Protein AF-A0A7X8ZYY4-F1 (afdb_monomer_lite)

pLDDT: mean 90.73, std 4.79, range [68.81, 96.88]

Radius of gyration: 29.07 Å; chains: 1; bounding box: 59×37×87 Å

Structure (mmCIF, N/CA/C/O backbone):
data_AF-A0A7X8ZYY4-F1
#
_entry.id   AF-A0A7X8ZYY4-F1
#
loop_
_atom_site.group_PDB
_atom_site.id
_atom_site.type_symbol
_atom_site.label_atom_id
_atom_site.label_alt_id
_atom_site.label_comp_id
_atom_site.label_asym_id
_atom_site.label_entity_id
_atom_site.label_seq_id
_atom_site.pdbx_PDB_ins_code
_atom_site.Cartn_x
_atom_site.Cartn_y
_atom_site.Cartn_z
_atom_site.occupancy
_atom_site.B_iso_or_equiv
_atom_site.auth_seq_id
_atom_site.auth_comp_id
_atom_site.auth_asym_id
_atom_site.auth_atom_id
_atom_site.pdbx_PDB_model_num
ATOM 1 N N . MET A 1 1 ? -11.214 17.707 -9.318 1.00 68.81 1 MET A N 1
ATOM 2 C CA . MET A 1 1 ? -10.329 17.157 -8.260 1.00 68.81 1 MET A CA 1
ATOM 3 C C . MET A 1 1 ? -10.932 16.002 -7.454 1.00 68.81 1 MET A C 1
ATOM 5 O O . MET A 1 1 ? -10.323 14.942 -7.424 1.00 68.81 1 MET A O 1
ATOM 9 N N . ARG A 1 2 ? -12.125 16.129 -6.845 1.00 80.75 2 ARG A N 1
ATOM 10 C CA . ARG A 1 2 ? -12.723 15.057 -6.007 1.00 80.75 2 ARG A CA 1
ATOM 11 C C . ARG A 1 2 ? -12.920 13.703 -6.712 1.00 80.75 2 ARG A C 1
ATOM 13 O O . ARG A 1 2 ? -12.660 12.669 -6.109 1.00 80.75 2 ARG A O 1
ATOM 20 N N . PHE A 1 3 ? -13.360 13.709 -7.973 1.00 86.25 3 PHE A N 1
ATOM 21 C CA . PHE A 1 3 ? -13.565 12.485 -8.761 1.00 86.25 3 PHE A CA 1
ATOM 22 C C . PHE A 1 3 ? -12.254 11.724 -9.002 1.00 86.25 3 PHE A C 1
ATOM 24 O O . PHE A 1 3 ? -12.169 10.542 -8.682 1.00 86.25 3 PHE A O 1
ATOM 31 N N . PHE A 1 4 ? -11.223 12.424 -9.487 1.00 84.19 4 PHE A N 1
ATOM 32 C CA . PHE A 1 4 ? -9.911 11.839 -9.768 1.00 84.19 4 PHE A CA 1
ATOM 33 C C . PHE A 1 4 ? -9.278 11.246 -8.506 1.00 84.19 4 PHE A C 1
ATOM 35 O O . PHE A 1 4 ? -8.827 10.109 -8.519 1.00 84.19 4 PHE A O 1
ATOM 42 N N . TRP A 1 5 ? -9.357 11.964 -7.380 1.00 84.75 5 TRP A N 1
ATOM 43 C CA . TRP A 1 5 ? -8.892 11.459 -6.087 1.00 84.75 5 TRP A CA 1
ATOM 44 C C . TRP A 1 5 ? -9.629 10.186 -5.650 1.00 84.75 5 TRP A C 1
ATOM 46 O O . TRP A 1 5 ? -9.008 9.216 -5.220 1.00 84.75 5 TRP A O 1
ATOM 56 N N . ARG A 1 6 ? -10.959 10.145 -5.799 1.00 85.00 6 ARG A N 1
ATOM 57 C CA . ARG A 1 6 ? -11.759 8.958 -5.459 1.00 85.00 6 ARG A CA 1
ATOM 58 C C . ARG A 1 6 ? -11.439 7.763 -6.361 1.00 85.00 6 ARG A C 1
ATOM 60 O O . ARG A 1 6 ? -11.468 6.630 -5.895 1.00 85.00 6 ARG A O 1
ATOM 67 N N . GLN A 1 7 ? -11.122 8.013 -7.630 1.00 84.75 7 GLN A N 1
ATOM 68 C CA . GLN A 1 7 ? -10.685 6.971 -8.551 1.00 84.75 7 GLN A CA 1
ATOM 69 C C . GLN A 1 7 ? -9.302 6.445 -8.165 1.00 84.75 7 GLN A C 1
ATOM 71 O O . GLN A 1 7 ? -9.120 5.233 -8.074 1.00 84.75 7 GLN A O 1
ATOM 76 N N . LEU A 1 8 ? -8.350 7.337 -7.887 1.00 84.00 8 LEU A N 1
ATOM 77 C CA . LEU A 1 8 ? -6.983 6.962 -7.540 1.00 84.00 8 LEU A CA 1
ATOM 78 C C . LEU A 1 8 ? -6.925 6.157 -6.237 1.00 84.00 8 LEU A C 1
ATOM 80 O O . LEU A 1 8 ? -6.184 5.193 -6.136 1.00 84.00 8 LEU A O 1
ATOM 84 N N . THR A 1 9 ? -7.763 6.498 -5.261 1.00 87.44 9 THR A N 1
ATOM 85 C CA . THR A 1 9 ? -7.811 5.831 -3.948 1.00 87.44 9 THR A CA 1
ATOM 86 C C . THR A 1 9 ? -8.641 4.541 -3.918 1.00 87.44 9 THR A C 1
ATOM 88 O O . THR A 1 9 ? -8.807 3.933 -2.859 1.00 87.44 9 THR A O 1
ATOM 91 N N . SER A 1 10 ? -9.173 4.088 -5.060 1.00 89.25 10 SER A N 1
ATOM 92 C CA . SER A 1 10 ? -9.980 2.868 -5.118 1.00 89.25 10 SER A CA 1
ATOM 93 C C . SER A 1 10 ? -9.111 1.608 -5.213 1.00 89.25 10 SER A C 1
ATOM 95 O O . SER A 1 10 ? -8.141 1.557 -5.967 1.00 89.25 10 SER A O 1
ATOM 97 N N . MET A 1 11 ? -9.506 0.543 -4.507 1.00 90.31 11 MET A N 1
ATOM 98 C CA . MET A 1 11 ? -8.813 -0.754 -4.561 1.00 90.31 11 MET A CA 1
ATOM 99 C C . MET A 1 11 ? -8.812 -1.352 -5.976 1.00 90.31 11 MET A C 1
ATOM 101 O O . MET A 1 11 ? -7.837 -1.970 -6.388 1.00 90.31 11 MET A O 1
ATOM 105 N N . ARG A 1 12 ? -9.888 -1.124 -6.742 1.00 92.94 12 ARG A N 1
ATOM 106 C CA . ARG A 1 12 ? -9.993 -1.572 -8.137 1.00 92.94 12 ARG A CA 1
ATOM 107 C C . ARG A 1 12 ? -8.911 -0.932 -9.007 1.00 92.94 12 ARG A C 1
ATOM 109 O O . ARG A 1 12 ? -8.305 -1.623 -9.816 1.00 92.94 12 ARG A O 1
ATOM 116 N N . THR A 1 13 ? -8.668 0.365 -8.831 1.00 92.44 13 THR A N 1
ATOM 117 C CA . THR A 1 13 ? -7.631 1.088 -9.577 1.00 92.44 13 THR A CA 1
ATOM 118 C C . THR A 1 13 ? -6.247 0.553 -9.243 1.00 92.44 13 THR A C 1
ATOM 120 O O . THR A 1 13 ? -5.482 0.298 -10.163 1.00 92.44 13 THR A O 1
ATOM 123 N N . ALA A 1 14 ? -5.951 0.304 -7.964 1.00 90.81 14 ALA A N 1
ATOM 124 C CA . ALA A 1 14 ? -4.674 -0.279 -7.557 1.00 90.81 14 ALA A CA 1
ATOM 125 C C . ALA A 1 14 ? -4.418 -1.641 -8.230 1.00 90.81 14 ALA A C 1
ATOM 127 O O . ALA A 1 14 ? -3.338 -1.865 -8.763 1.00 90.81 14 ALA A O 1
ATOM 128 N N . LEU A 1 15 ? -5.424 -2.525 -8.278 1.00 93.44 15 LEU A N 1
ATOM 129 C CA . LEU A 1 15 ? -5.306 -3.828 -8.950 1.00 93.44 15 LEU A CA 1
ATOM 130 C C . LEU A 1 15 ? -5.081 -3.694 -10.463 1.00 93.44 15 LEU A C 1
ATOM 132 O O . LEU A 1 15 ? -4.265 -4.414 -11.031 1.00 93.44 15 LEU A O 1
ATOM 136 N N . MET A 1 16 ? -5.775 -2.758 -11.114 1.00 95.62 16 MET A N 1
ATOM 137 C CA . MET A 1 16 ? -5.584 -2.490 -12.543 1.00 95.62 16 MET A CA 1
ATOM 138 C C . MET A 1 16 ? -4.203 -1.898 -12.833 1.00 95.62 16 MET A C 1
ATOM 140 O O . MET A 1 16 ? -3.571 -2.285 -13.808 1.00 95.62 16 MET A O 1
ATOM 144 N N . LEU A 1 17 ? -3.712 -0.998 -11.977 1.00 94.25 17 LEU A N 1
ATOM 145 C CA . LEU A 1 17 ? -2.367 -0.432 -12.086 1.00 94.25 17 LEU A CA 1
ATOM 146 C C . LEU A 1 17 ? -1.286 -1.484 -11.834 1.00 94.25 17 LEU A C 1
ATOM 148 O O . LEU A 1 17 ? -0.271 -1.463 -12.514 1.00 94.25 17 LEU A O 1
ATOM 152 N N . LEU A 1 18 ? -1.513 -2.425 -10.915 1.00 94.25 18 LEU A N 1
ATOM 153 C CA . LEU A 1 18 ? -0.618 -3.560 -10.694 1.00 94.25 18 LEU A CA 1
ATOM 154 C C . LEU A 1 18 ? -0.525 -4.443 -11.947 1.00 94.25 18 LEU A C 1
ATOM 156 O O . LEU A 1 18 ? 0.573 -4.784 -12.377 1.00 94.25 18 LEU A O 1
ATOM 160 N N . LEU A 1 19 ? -1.668 -4.772 -12.561 1.00 96.62 19 LEU A N 1
ATOM 161 C CA . LEU A 1 19 ? -1.705 -5.519 -13.821 1.00 96.62 19 LEU A CA 1
ATOM 162 C C . LEU A 1 19 ? -1.006 -4.749 -14.948 1.00 96.62 19 LEU A C 1
ATOM 164 O O . LEU A 1 19 ? -0.214 -5.321 -15.691 1.00 96.62 19 LEU A O 1
ATOM 168 N N . LEU A 1 20 ? -1.276 -3.448 -15.055 1.00 96.50 20 LEU A N 1
ATOM 169 C CA . LEU A 1 20 ? -0.652 -2.588 -16.053 1.00 96.50 20 LEU A CA 1
ATOM 170 C C . LEU A 1 20 ? 0.865 -2.516 -15.861 1.00 96.50 20 LEU A C 1
ATOM 172 O O . LEU A 1 20 ? 1.589 -2.607 -16.843 1.00 96.50 20 LEU A O 1
ATOM 176 N N . LEU A 1 21 ? 1.343 -2.408 -14.618 1.00 95.25 21 LEU A N 1
ATOM 177 C CA . LEU A 1 21 ? 2.768 -2.429 -14.290 1.00 95.25 21 LEU A CA 1
ATOM 178 C C . LEU A 1 21 ? 3.412 -3.766 -14.687 1.00 95.25 21 LEU A C 1
ATOM 180 O O . LEU A 1 21 ? 4.507 -3.774 -15.241 1.00 95.25 21 LEU A O 1
ATOM 184 N N . ALA A 1 22 ? 2.726 -4.890 -14.454 1.00 95.62 22 ALA A N 1
ATOM 185 C CA . ALA A 1 22 ? 3.213 -6.208 -14.855 1.00 95.62 22 ALA A CA 1
ATOM 186 C C . ALA A 1 22 ? 3.366 -6.323 -16.381 1.00 95.62 22 ALA A C 1
ATOM 188 O O . ALA A 1 22 ? 4.403 -6.776 -16.857 1.00 95.62 22 ALA A O 1
ATOM 189 N N . VAL A 1 23 ? 2.376 -5.860 -17.152 1.00 96.69 23 VAL A N 1
ATOM 190 C CA . VAL A 1 23 ? 2.457 -5.817 -18.625 1.00 96.69 23 VAL A CA 1
ATOM 191 C C . VAL A 1 23 ? 3.555 -4.856 -19.088 1.00 96.69 23 VAL A C 1
ATOM 193 O O . VAL A 1 23 ? 4.340 -5.189 -19.970 1.00 96.69 23 VAL A O 1
ATOM 196 N N . ALA A 1 24 ? 3.649 -3.687 -18.456 1.00 95.38 24 ALA A N 1
ATOM 197 C CA . ALA A 1 24 ? 4.671 -2.676 -18.711 1.00 95.38 24 ALA A CA 1
ATOM 198 C C . ALA A 1 24 ? 6.104 -3.175 -18.462 1.00 95.38 24 ALA A C 1
ATOM 200 O O . ALA A 1 24 ? 7.031 -2.662 -19.078 1.00 95.38 24 ALA A O 1
ATOM 201 N N . ALA A 1 25 ? 6.297 -4.164 -17.587 1.00 95.56 25 ALA A N 1
ATOM 202 C CA . ALA A 1 25 ? 7.604 -4.755 -17.318 1.00 95.56 25 ALA A CA 1
ATOM 203 C C . ALA A 1 25 ? 8.040 -5.790 -18.374 1.00 95.56 25 ALA A C 1
ATOM 205 O O . ALA A 1 25 ? 9.231 -6.074 -18.475 1.00 95.56 25 ALA A O 1
ATOM 206 N N . VAL A 1 26 ? 7.113 -6.333 -19.180 1.00 96.00 26 VAL A N 1
ATOM 207 C CA . VAL A 1 26 ? 7.408 -7.379 -20.182 1.00 96.00 26 VAL A CA 1
ATOM 208 C C . VAL A 1 26 ? 8.462 -6.944 -21.208 1.00 96.00 26 VAL A C 1
ATOM 210 O O . VAL A 1 26 ? 9.392 -7.711 -21.442 1.00 96.00 26 VAL A O 1
ATOM 213 N N . PRO A 1 27 ? 8.416 -5.735 -21.802 1.00 93.56 27 PRO A N 1
ATOM 214 C CA . PRO A 1 27 ? 9.467 -5.308 -22.725 1.00 93.56 27 PRO A CA 1
ATOM 215 C C . PRO A 1 27 ? 10.862 -5.309 -22.086 1.00 93.56 27 PRO A C 1
ATOM 217 O O . PRO A 1 27 ? 11.839 -5.631 -22.756 1.00 93.56 27 PRO A O 1
ATOM 220 N N . GLY A 1 28 ? 10.944 -5.037 -20.778 1.00 92.81 28 GLY A N 1
ATOM 221 C CA . GLY A 1 28 ? 12.198 -5.011 -20.028 1.00 92.81 28 GLY A CA 1
ATOM 222 C C . GLY A 1 28 ? 12.901 -6.367 -19.926 1.00 92.81 28 GLY A C 1
ATOM 223 O O . GLY A 1 28 ? 14.089 -6.402 -19.619 1.00 92.81 28 GLY A O 1
ATOM 224 N N . SER A 1 29 ? 12.191 -7.475 -20.169 1.00 92.00 29 SER A N 1
ATOM 225 C CA . SER A 1 29 ? 12.767 -8.824 -20.239 1.00 92.00 29 SER A CA 1
ATOM 226 C C . SER A 1 29 ? 12.929 -9.353 -21.666 1.00 92.00 29 SER A C 1
ATOM 228 O O . SER A 1 29 ? 13.656 -10.324 -21.861 1.00 92.00 29 SER A O 1
ATOM 230 N N . LEU A 1 30 ? 12.268 -8.739 -22.653 1.00 94.06 30 LEU A N 1
ATOM 231 C CA . LEU A 1 30 ? 12.351 -9.136 -24.062 1.00 94.06 30 LEU A CA 1
ATOM 232 C C . LEU A 1 30 ? 13.495 -8.444 -24.809 1.00 94.06 30 LEU A C 1
ATOM 234 O O . LEU A 1 30 ? 14.104 -9.056 -25.683 1.00 94.06 30 LEU A O 1
ATOM 238 N N . PHE A 1 31 ? 13.772 -7.180 -24.484 1.00 94.06 31 PHE A N 1
ATOM 239 C CA . PHE A 1 31 ? 14.786 -6.369 -25.158 1.00 94.06 31 PHE A CA 1
ATOM 240 C C . PHE A 1 31 ? 16.020 -6.161 -24.271 1.00 94.06 31 PHE A C 1
ATOM 242 O O . PHE A 1 31 ? 15.875 -6.064 -23.045 1.00 94.06 31 PHE A O 1
ATOM 249 N N . PRO A 1 32 ? 17.231 -6.047 -24.858 1.00 95.38 32 PRO A N 1
ATOM 250 C CA . PRO A 1 32 ? 18.431 -5.715 -24.094 1.00 95.38 32 PRO A CA 1
ATOM 251 C C . PRO A 1 32 ? 18.227 -4.393 -23.343 1.00 95.38 32 PRO A C 1
ATOM 253 O O . PRO A 1 32 ? 17.626 -3.463 -23.862 1.00 95.38 32 PRO A O 1
ATOM 256 N N . GLN A 1 33 ? 18.684 -4.300 -22.097 1.00 96.50 33 GLN A N 1
ATOM 257 C CA . GLN A 1 33 ? 18.520 -3.083 -21.296 1.00 96.50 33 GLN A CA 1
ATOM 258 C C . GLN A 1 33 ? 19.861 -2.362 -21.179 1.00 96.50 33 GLN A C 1
ATOM 260 O O . GLN A 1 33 ? 20.854 -2.992 -20.810 1.00 96.50 33 GLN A O 1
ATOM 265 N N . ARG A 1 34 ? 19.901 -1.039 -21.393 1.00 94.50 34 ARG A N 1
ATOM 266 C CA . ARG A 1 34 ? 21.157 -0.261 -21.344 1.00 94.50 34 ARG A CA 1
ATOM 267 C C . ARG A 1 34 ? 21.873 -0.363 -20.001 1.00 94.50 34 ARG A C 1
ATOM 269 O O . ARG A 1 34 ? 23.098 -0.358 -19.955 1.00 94.50 34 ARG A O 1
ATOM 276 N N . ARG A 1 35 ? 21.123 -0.530 -18.904 1.00 91.44 35 ARG A N 1
ATOM 277 C CA . ARG A 1 35 ? 21.689 -0.790 -17.566 1.00 91.44 35 ARG A CA 1
ATOM 278 C C . ARG A 1 35 ? 22.496 -2.089 -17.475 1.00 91.44 35 ARG A C 1
ATOM 280 O O . ARG A 1 35 ? 23.375 -2.168 -16.626 1.00 91.44 35 ARG A O 1
ATOM 287 N N . ALA A 1 36 ? 22.169 -3.100 -18.280 1.00 90.75 36 ALA A N 1
ATOM 288 C CA . ALA A 1 36 ? 22.868 -4.384 -18.298 1.00 90.75 36 ALA A CA 1
ATOM 289 C C . ALA A 1 36 ? 24.061 -4.389 -19.272 1.00 90.75 36 ALA A C 1
ATOM 291 O O . ALA A 1 36 ? 25.019 -5.120 -19.043 1.00 90.75 36 ALA A O 1
ATOM 292 N N . GLY A 1 37 ? 24.015 -3.559 -20.318 1.00 93.81 37 GLY A N 1
ATOM 293 C CA . GLY A 1 37 ? 25.099 -3.360 -21.281 1.00 93.81 37 GLY A CA 1
ATOM 294 C C . GLY A 1 37 ? 24.665 -2.394 -22.382 1.00 93.81 37 GLY A C 1
ATOM 295 O O . GLY A 1 37 ? 23.770 -2.709 -23.164 1.00 93.81 37 GLY A O 1
ATOM 296 N N . ALA A 1 38 ? 25.255 -1.199 -22.419 1.00 93.94 38 ALA A N 1
ATOM 297 C CA . ALA A 1 38 ? 24.892 -0.170 -23.395 1.00 93.94 38 ALA A CA 1
ATOM 298 C C . ALA A 1 38 ? 25.374 -0.522 -24.812 1.00 93.94 38 ALA A C 1
ATOM 300 O O . ALA A 1 38 ? 24.650 -0.314 -25.776 1.00 93.94 38 ALA A O 1
ATOM 301 N N . ASP A 1 39 ? 26.552 -1.130 -24.926 1.00 96.06 39 ASP A N 1
ATOM 302 C CA . ASP A 1 39 ? 27.156 -1.608 -26.173 1.00 96.06 39 ASP A CA 1
ATOM 303 C C . ASP A 1 39 ? 26.288 -2.649 -26.897 1.00 96.06 39 ASP A C 1
ATOM 305 O O . ASP A 1 39 ? 26.143 -2.603 -28.119 1.00 96.06 39 ASP A O 1
ATOM 309 N N . VAL A 1 40 ? 25.649 -3.544 -26.139 1.00 94.31 40 VAL A N 1
ATOM 310 C CA . VAL A 1 40 ? 24.716 -4.547 -26.676 1.00 94.31 40 VAL A CA 1
ATOM 311 C C . VAL A 1 40 ? 23.480 -3.883 -27.282 1.00 94.31 40 VAL A C 1
ATOM 313 O O . VAL A 1 40 ? 22.987 -4.331 -28.314 1.00 94.31 40 VAL A O 1
ATOM 316 N N . VAL A 1 41 ? 22.978 -2.815 -26.655 1.00 95.62 41 VAL A N 1
ATOM 317 C CA . VAL A 1 41 ? 21.821 -2.062 -27.161 1.00 95.62 41 VAL A CA 1
ATOM 318 C C . VAL A 1 41 ? 22.181 -1.301 -28.432 1.00 95.62 41 VAL A C 1
ATOM 320 O O . VAL A 1 41 ? 21.439 -1.402 -29.403 1.00 95.62 41 VAL A O 1
ATOM 323 N N . GLU A 1 42 ? 23.314 -0.593 -28.455 1.00 95.31 42 GLU A N 1
ATOM 324 C CA . GLU A 1 42 ? 23.756 0.139 -29.652 1.00 95.31 42 GLU A CA 1
ATOM 325 C C . GLU A 1 42 ? 23.971 -0.816 -30.834 1.00 95.31 42 GLU A C 1
ATOM 327 O O . GLU A 1 42 ? 23.427 -0.588 -31.910 1.00 95.31 42 GLU A O 1
ATOM 332 N N . THR A 1 43 ? 24.629 -1.961 -30.604 1.00 96.19 43 THR A N 1
ATOM 333 C CA . THR A 1 43 ? 24.796 -3.005 -31.634 1.00 96.19 43 THR A CA 1
ATOM 334 C C . THR A 1 43 ? 23.442 -3.513 -32.136 1.00 96.19 43 THR A C 1
ATOM 336 O O . THR A 1 43 ? 23.227 -3.657 -33.334 1.00 96.19 43 THR A O 1
ATOM 339 N N . TRP A 1 44 ? 22.487 -3.746 -31.230 1.00 95.62 44 TRP A N 1
ATOM 340 C CA . TRP A 1 44 ? 21.149 -4.200 -31.607 1.00 95.62 44 TRP A CA 1
ATOM 341 C C . TRP A 1 44 ? 20.401 -3.164 -32.456 1.00 95.62 44 TRP A C 1
ATOM 343 O O . TRP A 1 44 ? 19.688 -3.537 -33.388 1.00 95.62 44 TRP A O 1
ATOM 353 N N . ILE A 1 45 ? 20.539 -1.875 -32.135 1.00 96.31 45 ILE A N 1
ATOM 354 C CA . ILE A 1 45 ? 19.936 -0.773 -32.895 1.00 96.31 45 ILE A CA 1
ATOM 355 C C . ILE A 1 45 ? 20.574 -0.672 -34.284 1.00 96.31 45 ILE A C 1
ATOM 357 O O . ILE A 1 45 ? 19.835 -0.561 -35.265 1.00 96.31 45 ILE A O 1
ATOM 361 N N . ASP A 1 46 ? 21.901 -0.777 -34.374 1.00 96.44 46 ASP A N 1
ATOM 362 C CA . ASP A 1 46 ? 22.643 -0.786 -35.639 1.00 96.44 46 ASP A CA 1
ATOM 363 C C . ASP A 1 46 ? 22.227 -1.969 -36.531 1.00 96.44 46 ASP A C 1
ATOM 365 O O . ASP A 1 46 ? 22.004 -1.798 -37.733 1.00 96.44 46 ASP A O 1
ATOM 369 N N . ASP A 1 47 ? 22.024 -3.150 -35.936 1.00 96.88 47 ASP A N 1
ATOM 370 C CA . ASP A 1 47 ? 21.546 -4.357 -36.622 1.00 96.88 47 ASP A CA 1
ATOM 371 C C . ASP A 1 47 ? 20.062 -4.269 -37.039 1.00 96.88 47 ASP A C 1
ATOM 373 O O . ASP A 1 47 ? 19.609 -4.999 -37.926 1.00 96.88 47 ASP A O 1
ATOM 377 N N . ASN A 1 48 ? 19.280 -3.373 -36.423 1.00 96.50 48 ASN A N 1
ATOM 378 C CA . ASN A 1 48 ? 17.840 -3.207 -36.653 1.00 96.50 48 ASN A CA 1
ATOM 379 C C . ASN A 1 48 ? 17.474 -1.738 -36.954 1.00 96.50 48 ASN A C 1
ATOM 381 O O . ASN A 1 48 ? 16.664 -1.143 -36.234 1.00 96.50 48 ASN A O 1
ATOM 385 N N . PRO A 1 49 ? 17.976 -1.140 -38.050 1.00 94.81 49 PRO A N 1
ATOM 386 C CA . PRO A 1 49 ? 17.941 0.311 -38.267 1.00 94.81 49 PRO A CA 1
ATOM 387 C C . PRO A 1 49 ? 16.532 0.900 -38.446 1.00 94.81 49 PRO A C 1
ATOM 389 O O . PRO A 1 49 ? 16.336 2.104 -38.299 1.00 94.81 49 PRO A O 1
ATOM 392 N N . THR A 1 50 ? 15.528 0.079 -38.769 1.00 95.12 50 THR A N 1
ATOM 393 C CA . THR A 1 50 ? 14.134 0.526 -38.925 1.00 95.12 50 THR A CA 1
ATOM 394 C C . THR A 1 50 ? 13.358 0.525 -37.609 1.00 95.12 50 THR A C 1
ATOM 396 O O . THR A 1 50 ? 12.605 1.459 -37.343 1.00 95.12 50 THR A O 1
ATOM 399 N N . ILE A 1 51 ? 13.520 -0.514 -36.784 1.00 95.69 51 ILE A N 1
ATOM 400 C CA . ILE A 1 51 ? 12.738 -0.722 -35.553 1.00 95.69 51 ILE A CA 1
ATOM 401 C C . ILE A 1 51 ? 13.486 -0.205 -34.318 1.00 95.69 51 ILE A C 1
ATOM 403 O O . ILE A 1 51 ? 12.845 0.285 -33.390 1.00 95.69 51 ILE A O 1
ATOM 407 N N . GLY A 1 52 ? 14.820 -0.263 -34.321 1.00 95.38 52 GLY A N 1
ATOM 408 C CA . GLY A 1 52 ? 15.697 0.190 -33.240 1.00 95.38 52 GLY A CA 1
ATOM 409 C C . GLY A 1 52 ? 15.401 1.613 -32.782 1.00 95.38 52 GLY A C 1
ATOM 410 O O . GLY A 1 52 ? 15.009 1.780 -31.628 1.00 95.38 52 GLY A O 1
ATOM 411 N N . PRO A 1 53 ? 15.454 2.625 -33.668 1.00 95.31 53 PRO A N 1
ATOM 412 C CA . PRO A 1 53 ? 15.164 4.008 -33.286 1.00 95.31 53 PRO A CA 1
ATOM 413 C C . PRO A 1 53 ? 13.741 4.215 -32.742 1.00 95.31 53 PRO A C 1
ATOM 415 O O . PRO A 1 53 ? 13.520 5.058 -31.876 1.00 95.31 53 PRO A O 1
ATOM 418 N N . ILE A 1 54 ? 12.762 3.436 -33.221 1.00 96.44 54 ILE A N 1
ATOM 419 C CA . ILE A 1 54 ? 11.370 3.513 -32.750 1.00 96.44 54 ILE A CA 1
ATOM 420 C C . ILE A 1 54 ? 11.262 2.959 -31.328 1.00 96.44 54 ILE A C 1
ATOM 422 O O . ILE A 1 54 ? 10.681 3.601 -30.454 1.00 96.44 54 ILE A O 1
ATOM 426 N N . LEU A 1 55 ? 11.815 1.769 -31.086 1.00 95.38 55 LEU A N 1
ATOM 427 C CA . LEU A 1 55 ? 11.828 1.153 -29.760 1.00 95.38 55 LEU A CA 1
ATOM 428 C C . LEU A 1 55 ? 12.623 1.990 -28.758 1.00 95.38 55 LEU A C 1
ATOM 430 O O . LEU A 1 55 ? 12.218 2.098 -27.600 1.00 95.38 55 LEU A O 1
ATOM 434 N N . ASP A 1 56 ? 13.704 2.616 -29.216 1.00 94.94 56 ASP A N 1
ATOM 435 C CA . ASP A 1 56 ? 14.516 3.509 -28.407 1.00 94.94 56 ASP A CA 1
ATOM 436 C C . ASP A 1 56 ? 13.753 4.771 -27.997 1.00 94.94 56 ASP A C 1
ATOM 438 O O . ASP A 1 56 ? 13.666 5.099 -26.815 1.00 94.94 56 ASP A O 1
ATOM 442 N N . PHE A 1 57 ? 13.077 5.414 -28.953 1.00 94.06 57 PHE A N 1
ATOM 443 C CA . PHE A 1 57 ? 12.203 6.552 -28.675 1.00 94.06 57 PHE A CA 1
ATOM 444 C C . PHE A 1 57 ? 11.069 6.199 -27.699 1.00 94.06 57 PHE A C 1
ATOM 446 O O . PHE A 1 57 ? 10.710 6.998 -26.832 1.00 94.06 57 PHE A O 1
ATOM 453 N N . LEU A 1 58 ? 10.513 4.989 -27.806 1.00 94.88 58 LEU A N 1
ATOM 454 C CA . LEU A 1 58 ? 9.515 4.477 -26.865 1.00 94.88 58 LEU A CA 1
ATOM 455 C C . LEU A 1 58 ? 10.113 4.089 -25.497 1.00 94.88 58 LEU A C 1
ATOM 457 O O . LEU A 1 58 ? 9.357 3.797 -24.570 1.00 94.88 58 LEU A O 1
ATOM 461 N N . GLY A 1 59 ? 11.438 4.095 -25.337 1.00 94.69 59 GLY A N 1
ATOM 462 C CA . GLY A 1 59 ? 12.133 3.766 -24.092 1.00 94.69 59 GLY A CA 1
ATOM 463 C C . GLY A 1 59 ? 12.175 2.269 -23.774 1.00 94.69 59 GLY A C 1
ATOM 464 O O . GLY A 1 59 ? 12.231 1.901 -22.603 1.00 94.69 59 GLY A O 1
ATOM 465 N N . MET A 1 60 ? 12.125 1.395 -24.783 1.00 95.75 60 MET A N 1
ATOM 466 C CA . MET A 1 60 ? 12.080 -0.068 -24.601 1.00 95.75 60 MET A CA 1
ATOM 467 C C . MET A 1 60 ? 13.425 -0.680 -24.169 1.00 95.75 60 MET A C 1
ATOM 469 O O . MET A 1 60 ? 13.444 -1.785 -23.629 1.00 95.75 60 MET A O 1
ATOM 473 N N . PHE A 1 61 ? 14.535 0.044 -24.337 1.00 96.00 61 PHE A N 1
ATOM 474 C CA . PHE A 1 61 ? 15.862 -0.342 -23.828 1.00 96.00 61 PHE A CA 1
ATOM 475 C C . PHE A 1 61 ? 16.188 0.272 -22.450 1.00 96.00 61 PHE A C 1
ATOM 477 O O . PHE A 1 61 ? 17.211 -0.050 -21.846 1.00 96.00 61 PHE A O 1
ATOM 484 N N . ASP A 1 62 ? 15.299 1.132 -21.937 1.00 95.19 62 ASP A N 1
ATOM 485 C CA . ASP A 1 62 ? 15.401 1.819 -20.642 1.00 95.19 62 ASP A CA 1
ATOM 486 C C . ASP A 1 62 ? 14.068 1.763 -19.884 1.00 95.19 62 ASP A C 1
ATOM 488 O O . ASP A 1 62 ? 13.653 2.734 -19.244 1.00 95.19 62 ASP A O 1
ATOM 492 N N . VAL A 1 63 ? 13.374 0.621 -19.951 1.00 96.19 63 VAL A N 1
ATOM 493 C CA . VAL A 1 63 ? 11.979 0.484 -19.493 1.00 96.19 63 VAL A CA 1
ATOM 494 C C . VAL A 1 63 ? 11.813 0.984 -18.062 1.00 96.19 63 VAL A C 1
ATOM 496 O O . VAL A 1 63 ? 10.950 1.817 -17.799 1.00 96.19 63 VAL A O 1
ATOM 499 N N . TYR A 1 64 ? 12.692 0.558 -17.154 1.00 93.50 64 TYR A N 1
ATOM 500 C CA . TYR A 1 64 ? 12.616 0.882 -15.726 1.00 93.50 64 TYR A CA 1
ATOM 501 C C . TYR A 1 64 ? 12.926 2.348 -15.382 1.00 93.50 64 TYR A C 1
ATOM 503 O O . TYR A 1 64 ? 12.582 2.798 -14.292 1.00 93.50 64 TYR A O 1
ATOM 511 N N . SER A 1 65 ? 13.576 3.092 -16.281 1.00 93.06 65 SER A N 1
ATOM 512 C CA . SER A 1 65 ? 13.842 4.535 -16.143 1.00 93.06 65 SER A CA 1
ATOM 513 C C . SER A 1 65 ? 12.985 5.397 -17.070 1.00 93.06 65 SER A C 1
ATOM 515 O O . SER A 1 65 ? 13.063 6.624 -17.014 1.00 93.06 65 SER A O 1
ATOM 517 N N . SER A 1 66 ? 12.148 4.782 -17.905 1.00 95.69 66 SER A N 1
ATOM 518 C CA . SER A 1 66 ? 11.285 5.492 -18.838 1.00 95.69 66 SER A CA 1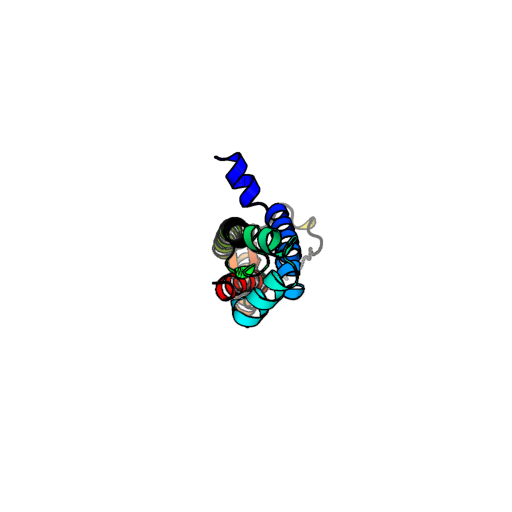
ATOM 519 C C . SER A 1 66 ? 10.225 6.330 -18.112 1.00 95.69 66 SER A C 1
ATOM 521 O O . SER A 1 66 ? 9.748 5.996 -17.017 1.00 95.69 66 SER A O 1
ATOM 523 N N . VAL A 1 67 ? 9.816 7.432 -18.747 1.00 95.31 67 VAL A N 1
ATOM 524 C CA . VAL A 1 67 ? 8.803 8.349 -18.200 1.00 95.31 67 VAL A CA 1
ATOM 525 C C . VAL A 1 67 ? 7.459 7.639 -18.021 1.00 95.31 67 VAL A C 1
ATOM 527 O O . VAL A 1 67 ? 6.786 7.831 -17.009 1.00 95.31 67 VAL A O 1
ATOM 530 N N . TRP A 1 68 ? 7.068 6.795 -18.978 1.00 95.94 68 TRP A N 1
ATOM 531 C CA . TRP A 1 68 ? 5.781 6.100 -18.949 1.00 95.94 68 TRP A CA 1
ATOM 532 C C . TRP A 1 68 ? 5.736 5.008 -17.872 1.00 95.94 68 TRP A C 1
ATOM 534 O O . TRP A 1 68 ? 4.742 4.919 -17.149 1.00 95.94 68 TRP A O 1
ATOM 544 N N . PHE A 1 69 ? 6.810 4.232 -17.690 1.00 95.94 69 PHE A N 1
ATOM 545 C CA . PHE A 1 69 ? 6.886 3.229 -16.624 1.00 95.94 69 PHE A CA 1
ATOM 546 C C . PHE A 1 69 ? 6.869 3.900 -15.249 1.00 95.94 69 PHE A C 1
ATOM 548 O O . PHE A 1 69 ? 6.090 3.521 -14.371 1.00 95.94 69 PHE A O 1
ATOM 555 N N . SER A 1 70 ? 7.655 4.970 -15.093 1.00 95.06 70 SER A N 1
ATOM 556 C CA . SER A 1 70 ? 7.694 5.771 -13.866 1.00 95.06 70 SER A CA 1
ATOM 557 C C . SER A 1 70 ? 6.329 6.384 -13.543 1.00 95.06 70 SER A C 1
ATOM 559 O O . SER A 1 70 ? 5.919 6.399 -12.384 1.00 95.06 70 SER A O 1
ATOM 561 N N . ALA A 1 71 ? 5.575 6.837 -14.549 1.00 95.94 71 ALA A N 1
ATOM 562 C CA . ALA A 1 71 ? 4.221 7.346 -14.351 1.00 95.94 71 ALA A CA 1
ATOM 563 C C . ALA A 1 71 ? 3.268 6.264 -13.813 1.00 95.94 71 ALA A C 1
ATOM 565 O O . ALA A 1 71 ? 2.534 6.523 -12.859 1.00 95.94 71 ALA A O 1
ATOM 566 N N . ILE A 1 72 ? 3.299 5.046 -14.372 1.00 94.81 72 ILE A N 1
ATOM 567 C CA . ILE A 1 72 ? 2.485 3.916 -13.886 1.00 94.81 72 ILE A CA 1
ATOM 568 C C . ILE A 1 72 ? 2.867 3.572 -12.443 1.00 94.81 72 ILE A C 1
ATOM 570 O O . ILE A 1 72 ? 1.989 3.438 -11.588 1.00 94.81 72 ILE A O 1
ATOM 574 N N . TYR A 1 73 ? 4.167 3.482 -12.163 1.00 93.56 73 TYR A N 1
ATOM 575 C CA . TYR A 1 73 ? 4.700 3.204 -10.833 1.00 93.56 73 TYR A CA 1
ATOM 576 C C . TYR A 1 73 ? 4.256 4.249 -9.796 1.00 93.56 73 TYR A C 1
ATOM 578 O O . TYR A 1 73 ? 3.721 3.896 -8.745 1.00 93.56 73 TYR A O 1
ATOM 586 N N . LEU A 1 74 ? 4.394 5.540 -10.108 1.00 93.69 74 LEU A N 1
ATOM 587 C CA . LEU A 1 74 ? 3.974 6.626 -9.220 1.00 93.69 74 LEU A CA 1
ATOM 588 C C . LEU A 1 74 ? 2.458 6.626 -8.999 1.00 93.69 74 LEU A C 1
ATOM 590 O O . LEU A 1 74 ? 2.000 6.802 -7.870 1.00 93.69 74 LEU A O 1
ATOM 594 N N . LEU A 1 75 ? 1.661 6.384 -10.044 1.00 93.81 75 LEU A N 1
ATOM 595 C CA . LEU A 1 75 ? 0.208 6.255 -9.910 1.00 93.81 75 LEU A CA 1
ATOM 596 C C . LEU A 1 75 ? -0.170 5.081 -9.002 1.00 93.81 75 LEU A C 1
ATOM 598 O O . LEU A 1 75 ? -1.047 5.235 -8.149 1.00 93.81 75 LEU A O 1
ATOM 602 N N . LEU A 1 76 ? 0.494 3.930 -9.156 1.00 92.62 76 LEU A N 1
ATOM 603 C CA . LEU A 1 76 ? 0.291 2.763 -8.299 1.00 92.62 76 LEU A CA 1
ATOM 604 C C . LEU A 1 76 ? 0.642 3.092 -6.847 1.00 92.62 76 LEU A C 1
ATOM 606 O O . LEU A 1 76 ? -0.153 2.808 -5.954 1.00 92.62 76 LEU A O 1
ATOM 610 N N . PHE A 1 77 ? 1.784 3.737 -6.613 1.00 91.25 77 PHE A N 1
ATOM 611 C CA . PHE A 1 77 ? 2.233 4.129 -5.281 1.00 91.25 77 PHE A CA 1
ATOM 612 C C . PHE A 1 77 ? 1.235 5.069 -4.595 1.00 91.25 77 PHE A C 1
ATOM 614 O O . PHE A 1 77 ? 0.768 4.792 -3.488 1.00 91.25 77 PHE A O 1
ATOM 621 N N . VAL A 1 78 ? 0.829 6.151 -5.268 1.00 92.25 78 VAL A N 1
ATOM 622 C CA . VAL A 1 78 ? -0.148 7.100 -4.712 1.00 92.25 78 VAL A CA 1
ATOM 623 C C . VAL A 1 78 ? -1.507 6.422 -4.501 1.00 92.25 78 VAL A C 1
ATOM 625 O O . VAL A 1 78 ? -2.171 6.681 -3.497 1.00 92.25 78 VAL A O 1
ATOM 628 N N . SER A 1 79 ? -1.917 5.515 -5.395 1.00 91.94 79 SER A N 1
ATOM 629 C CA . SER A 1 79 ? -3.134 4.711 -5.230 1.00 91.94 79 SER A CA 1
ATOM 630 C C . SER A 1 79 ? -3.070 3.818 -3.988 1.00 91.94 79 SER A C 1
ATOM 632 O O . SER A 1 79 ? -4.009 3.795 -3.185 1.00 91.94 79 SER A O 1
ATOM 634 N N . LEU A 1 80 ? -1.938 3.140 -3.786 1.00 89.38 80 LEU A N 1
ATOM 635 C CA . LEU A 1 80 ? -1.700 2.249 -2.658 1.00 89.38 80 LEU A CA 1
ATOM 636 C C . LEU A 1 80 ? -1.728 3.026 -1.337 1.00 89.38 80 LEU A C 1
ATOM 638 O O . LEU A 1 80 ? -2.511 2.687 -0.450 1.00 89.38 80 LEU A O 1
ATOM 642 N N . VAL A 1 81 ? -0.981 4.130 -1.237 1.00 90.19 81 VAL A N 1
ATOM 643 C CA . VAL A 1 81 ? -1.009 5.033 -0.070 1.00 90.19 81 VAL A CA 1
ATOM 644 C C . VAL A 1 81 ? -2.422 5.562 0.175 1.00 90.19 81 VAL A C 1
ATOM 646 O O . VAL A 1 81 ? -2.930 5.520 1.299 1.00 90.19 81 VAL A O 1
ATOM 649 N N . GLY A 1 82 ? -3.088 6.018 -0.886 1.00 89.69 82 GLY A N 1
ATOM 650 C CA . GLY A 1 82 ? -4.427 6.585 -0.830 1.00 89.69 82 GLY A CA 1
ATOM 651 C C . GLY A 1 82 ? -5.496 5.596 -0.362 1.00 89.69 82 GLY A C 1
ATOM 652 O O . GLY A 1 82 ? -6.453 6.005 0.296 1.00 89.69 82 GLY A O 1
ATOM 653 N N . CYS A 1 83 ? -5.335 4.302 -0.650 1.00 89.12 83 CYS A N 1
ATOM 654 C CA . CYS A 1 83 ? -6.252 3.263 -0.185 1.00 89.12 83 CYS A CA 1
ATOM 655 C C . CYS A 1 83 ? -5.906 2.744 1.223 1.00 89.12 83 CYS A C 1
ATOM 657 O O . CYS A 1 83 ? -6.805 2.357 1.978 1.00 89.12 83 CYS A O 1
ATOM 659 N N . LEU A 1 84 ? -4.624 2.757 1.602 1.00 88.12 84 LEU A N 1
ATOM 660 C CA . LEU A 1 84 ? -4.145 2.195 2.862 1.00 88.12 84 LEU A CA 1
ATOM 661 C C . LEU A 1 84 ? -4.273 3.172 4.035 1.00 88.12 84 LEU A C 1
ATOM 663 O O . LEU A 1 84 ? -4.640 2.766 5.138 1.00 88.12 84 LEU A O 1
ATOM 667 N N . TRP A 1 85 ? -4.065 4.469 3.796 1.00 89.38 85 TRP A N 1
ATOM 668 C CA . TRP A 1 85 ? -4.146 5.500 4.832 1.00 89.38 85 TRP A CA 1
ATOM 669 C C . TRP A 1 85 ? -5.523 5.592 5.522 1.00 89.38 85 TRP A C 1
ATOM 671 O O . TRP A 1 85 ? -5.578 5.536 6.756 1.00 89.38 85 TRP A O 1
ATOM 681 N N . PRO A 1 86 ? -6.663 5.673 4.799 1.00 87.25 86 PRO A N 1
ATOM 682 C CA . PRO A 1 86 ? -7.979 5.751 5.433 1.00 87.25 86 PRO A CA 1
ATOM 683 C C . PRO A 1 86 ? -8.323 4.476 6.204 1.00 87.25 86 PRO A C 1
ATOM 685 O O . PRO A 1 86 ? -8.915 4.552 7.281 1.00 87.25 86 PRO A O 1
ATOM 688 N N . ARG A 1 87 ? -7.916 3.313 5.675 1.00 86.44 87 ARG A N 1
ATOM 689 C CA . ARG A 1 87 ? -8.078 2.019 6.345 1.00 86.44 87 ARG A CA 1
ATOM 690 C C . ARG A 1 87 ? -7.298 1.993 7.652 1.00 86.44 87 ARG A C 1
ATOM 692 O O . ARG A 1 87 ? -7.899 1.765 8.697 1.00 86.44 87 ARG A O 1
ATOM 699 N N . GLY A 1 88 ? -6.007 2.323 7.622 1.00 88.25 88 GLY A N 1
ATOM 700 C CA . GLY A 1 88 ? -5.169 2.403 8.821 1.00 88.25 88 GLY A CA 1
ATOM 701 C C . GLY A 1 88 ? -5.762 3.329 9.885 1.00 88.25 88 GLY A C 1
ATOM 702 O O . GLY A 1 88 ? -5.882 2.941 11.045 1.00 88.25 88 GLY A O 1
ATOM 703 N N . LYS A 1 89 ? -6.243 4.515 9.484 1.00 89.56 89 LYS A N 1
ATOM 704 C CA . LYS A 1 89 ? -6.912 5.458 10.393 1.00 89.56 89 LYS A CA 1
ATOM 705 C C . LYS A 1 89 ? -8.189 4.881 11.011 1.00 89.56 89 LYS A C 1
ATOM 707 O O . LYS A 1 89 ? -8.423 5.077 12.203 1.00 89.56 89 LYS A O 1
ATOM 712 N N . GLN A 1 90 ? -9.019 4.200 10.222 1.00 87.56 90 GLN A N 1
ATOM 713 C CA . GLN A 1 90 ? -10.257 3.595 10.712 1.00 87.56 90 GLN A CA 1
ATOM 714 C C . GLN A 1 90 ? -9.970 2.472 11.710 1.00 87.56 90 GLN A C 1
ATOM 716 O O . GLN A 1 90 ? -10.544 2.474 12.794 1.00 87.56 90 GLN A O 1
ATOM 721 N N . HIS A 1 91 ? -9.037 1.573 11.398 1.00 86.44 91 HIS A N 1
ATOM 722 C CA . HIS A 1 91 ? -8.643 0.509 12.322 1.00 86.44 91 HIS A CA 1
ATOM 723 C C . HIS A 1 91 ? -8.031 1.077 13.601 1.00 86.44 91 HIS A C 1
ATOM 725 O O . HIS A 1 91 ? -8.407 0.670 14.694 1.00 86.44 91 HIS A O 1
ATOM 731 N N . PHE A 1 92 ? -7.173 2.094 13.497 1.00 87.75 92 PHE A N 1
ATOM 732 C CA . PHE A 1 92 ? -6.630 2.782 14.667 1.00 87.75 92 PHE A CA 1
ATOM 733 C C . PHE A 1 92 ? -7.717 3.402 15.551 1.00 87.75 92 PHE A C 1
ATOM 735 O O . PHE A 1 92 ? -7.630 3.363 16.779 1.00 87.75 92 PHE A O 1
ATOM 742 N N . LYS A 1 93 ? -8.770 3.951 14.936 1.00 88.12 93 LYS A N 1
ATOM 743 C CA . LYS A 1 93 ? -9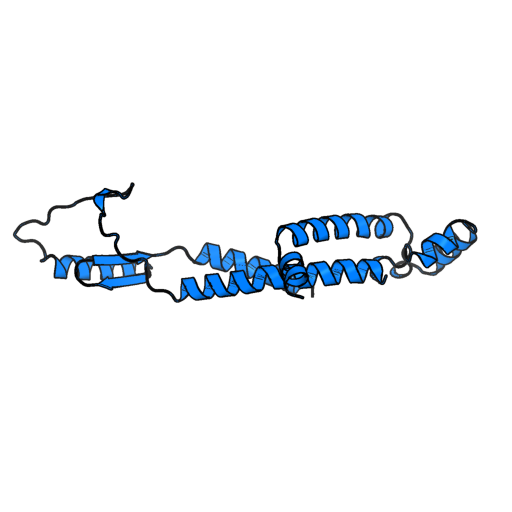.938 4.445 15.663 1.00 88.12 93 LYS A CA 1
ATOM 744 C C . LYS A 1 93 ? -10.666 3.303 16.376 1.00 88.12 93 LYS A C 1
ATOM 746 O O . LYS A 1 93 ? -10.950 3.453 17.558 1.00 88.12 93 LYS A O 1
ATOM 751 N N . THR A 1 94 ? -10.925 2.183 15.703 1.00 85.50 94 THR A N 1
ATOM 752 C CA . THR A 1 94 ? -11.584 1.006 16.297 1.00 85.50 94 THR A CA 1
ATOM 753 C C . THR A 1 94 ? -10.784 0.432 17.468 1.00 85.50 94 THR A C 1
ATOM 755 O O . THR A 1 94 ? -11.353 0.179 18.521 1.00 85.50 94 THR A O 1
ATOM 758 N N . LEU A 1 95 ? -9.456 0.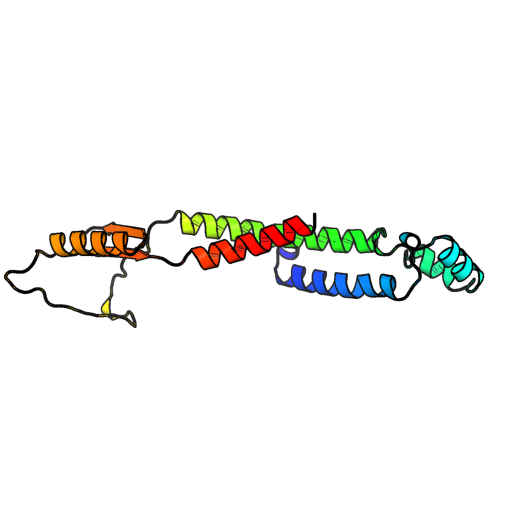352 17.356 1.00 84.38 95 LEU A N 1
ATOM 759 C CA . LEU A 1 95 ? -8.577 -0.100 18.447 1.00 84.38 95 LEU A CA 1
ATOM 760 C C . LEU A 1 95 ? -8.679 0.762 19.710 1.00 84.38 95 LEU A C 1
ATOM 762 O O . LEU A 1 95 ? -8.450 0.283 20.817 1.00 84.38 95 LEU A O 1
ATOM 766 N N . ARG A 1 96 ? -8.999 2.048 19.549 1.00 85.94 96 ARG A N 1
ATOM 767 C CA . ARG A 1 96 ? -9.179 2.988 20.661 1.00 85.94 96 ARG A CA 1
ATOM 768 C C . ARG A 1 96 ? -10.607 3.032 21.188 1.00 85.94 96 ARG A C 1
ATOM 770 O O . ARG A 1 96 ? -10.826 3.588 22.259 1.00 85.94 96 ARG A O 1
ATOM 777 N N . GLN A 1 97 ? -11.576 2.482 20.460 1.00 87.25 97 GLN A N 1
ATOM 778 C CA . GLN A 1 97 ? -12.957 2.435 20.922 1.00 87.25 97 GLN A CA 1
ATOM 779 C C . GLN A 1 97 ? -13.103 1.416 22.058 1.00 87.25 97 GLN A C 1
ATOM 781 O O . GLN A 1 97 ? -12.339 0.445 22.115 1.00 87.25 97 GLN A O 1
ATOM 786 N N . PRO A 1 98 ? -14.024 1.662 23.002 1.00 85.75 98 PRO A N 1
ATOM 787 C CA . PRO A 1 98 ? -14.346 0.681 24.020 1.00 85.75 98 PRO A CA 1
ATOM 788 C C . PRO A 1 98 ? -15.116 -0.505 23.406 1.00 85.75 98 PRO A C 1
ATOM 790 O O . PRO A 1 98 ? -15.678 -0.357 22.313 1.00 85.75 98 PRO A O 1
ATOM 793 N N . PRO A 1 99 ? -15.176 -1.653 24.106 1.00 88.56 99 PRO A N 1
ATOM 794 C CA . PRO A 1 99 ? -15.939 -2.818 23.676 1.00 88.56 99 PRO A CA 1
ATOM 795 C C . PRO A 1 99 ? -17.380 -2.490 23.255 1.00 88.56 99 PRO A C 1
ATOM 797 O O . PRO A 1 99 ? -18.038 -1.579 23.783 1.00 88.56 99 PRO A O 1
ATOM 800 N N . ALA A 1 100 ? -17.885 -3.259 22.287 1.00 86.12 100 ALA A N 1
ATOM 801 C CA . ALA A 1 100 ? -19.230 -3.084 21.751 1.00 86.12 100 ALA A CA 1
ATOM 802 C C . ALA A 1 100 ? -20.297 -3.089 22.861 1.00 86.12 100 ALA A C 1
ATOM 804 O O . ALA A 1 100 ? -20.211 -3.818 23.849 1.00 86.12 100 ALA A O 1
ATOM 805 N N . ARG A 1 101 ? -21.326 -2.248 22.696 1.00 87.19 101 ARG A N 1
ATOM 806 C CA . ARG A 1 101 ? -22.415 -2.144 23.674 1.00 87.19 101 ARG A CA 1
ATOM 807 C C . ARG A 1 101 ? -23.235 -3.434 23.700 1.00 87.19 101 ARG A C 1
ATOM 809 O O . ARG A 1 101 ? -23.576 -3.957 22.641 1.00 87.19 101 ARG A O 1
ATOM 816 N N . THR A 1 102 ? -23.646 -3.857 24.892 1.00 88.75 102 THR A N 1
ATOM 817 C CA . THR A 1 102 ? -24.612 -4.944 25.074 1.00 88.75 102 THR A CA 1
ATOM 818 C C . THR A 1 102 ? -25.895 -4.641 24.291 1.00 88.75 102 THR A C 1
ATOM 820 O O . THR A 1 102 ? -26.486 -3.570 24.476 1.00 88.75 102 THR A O 1
ATOM 823 N N . PRO A 1 103 ? -26.332 -5.528 23.379 1.00 87.06 103 PRO A N 1
ATOM 824 C CA . PRO A 1 103 ? -27.535 -5.301 22.598 1.00 87.06 103 PRO A CA 1
ATOM 825 C C . PRO A 1 103 ? -28.772 -5.365 23.493 1.00 87.06 103 PRO A C 1
ATOM 827 O O . PRO A 1 103 ? -28.838 -6.142 24.442 1.00 87.06 103 PRO A O 1
ATOM 830 N N . ARG A 1 104 ? -29.807 -4.600 23.132 1.00 87.31 104 ARG A N 1
ATOM 831 C CA . ARG A 1 104 ? -31.069 -4.538 23.889 1.00 87.31 104 ARG A CA 1
ATOM 832 C C . ARG A 1 104 ? -31.768 -5.901 24.019 1.00 87.31 104 ARG A C 1
ATOM 834 O O . ARG A 1 104 ? -32.594 -6.071 24.906 1.00 87.31 104 ARG A O 1
ATOM 841 N N . ASN A 1 105 ? -31.478 -6.853 23.126 1.00 88.56 105 ASN A N 1
ATOM 842 C CA . ASN A 1 105 ? -32.125 -8.163 23.096 1.00 88.56 105 ASN A CA 1
ATOM 843 C C . ASN A 1 105 ? -31.095 -9.294 22.907 1.00 88.56 105 ASN A C 1
ATOM 845 O O . ASN A 1 105 ? -30.895 -9.790 21.799 1.00 88.56 105 ASN A O 1
ATOM 849 N N . LEU A 1 106 ? -30.431 -9.682 24.002 1.00 87.75 106 LEU A N 1
ATOM 850 C CA . LEU A 1 106 ? -29.373 -10.706 24.021 1.00 87.75 106 LEU A CA 1
ATOM 851 C C . LEU A 1 106 ? -29.831 -12.072 23.494 1.00 87.75 106 LEU A C 1
ATOM 853 O O . LEU A 1 106 ? -29.059 -12.756 22.833 1.00 87.75 106 LEU A O 1
ATOM 857 N N . LYS A 1 107 ? -31.105 -12.426 23.702 1.00 90.69 107 LYS A N 1
ATOM 858 C CA . LYS A 1 107 ? -31.702 -13.701 23.264 1.00 90.69 107 LYS A CA 1
ATOM 859 C C . LYS A 1 107 ? -31.704 -13.907 21.744 1.00 90.69 107 LYS A C 1
ATOM 861 O O . LYS A 1 107 ? -31.980 -15.004 21.283 1.00 90.69 107 LYS A O 1
ATOM 866 N N . ARG A 1 108 ? -31.461 -12.850 20.959 1.00 91.19 108 ARG A N 1
ATOM 867 C CA . ARG A 1 108 ? -31.372 -12.930 19.492 1.00 91.19 108 ARG A CA 1
ATOM 868 C C . ARG A 1 108 ? -29.971 -13.277 18.991 1.00 91.19 108 ARG A C 1
ATOM 870 O O . ARG A 1 108 ? -29.802 -13.447 17.787 1.00 91.19 108 ARG A O 1
ATOM 877 N N . LEU A 1 109 ? -28.969 -13.310 19.870 1.00 89.94 109 LEU A N 1
ATOM 878 C CA . LEU A 1 109 ? -27.614 -13.676 19.479 1.00 89.94 109 LEU A CA 1
ATOM 879 C C . LEU A 1 109 ? -27.526 -15.195 19.261 1.00 89.94 109 LEU A C 1
ATOM 881 O O . LEU A 1 109 ? -28.086 -15.934 20.069 1.00 89.94 109 LEU A O 1
ATOM 885 N N . PRO A 1 110 ? -26.820 -15.661 18.213 1.00 90.38 110 PRO A N 1
ATOM 886 C CA . PRO A 1 110 ? -26.670 -17.091 17.934 1.00 90.38 110 PRO A CA 1
ATOM 887 C C . PRO A 1 110 ? -26.059 -17.877 19.101 1.00 90.38 110 PRO A C 1
ATOM 889 O O . PRO A 1 110 ? -26.490 -18.985 19.386 1.00 90.38 110 PRO A O 1
ATOM 892 N N . GLU A 1 111 ? -25.108 -17.263 19.809 1.00 90.19 111 GLU A N 1
ATOM 893 C CA . GLU A 1 111 ? -24.373 -17.854 20.935 1.00 90.19 111 GLU A CA 1
ATOM 894 C C . GLU A 1 111 ? -24.916 -17.354 22.289 1.00 90.19 111 GLU A C 1
ATOM 896 O O . GLU A 1 111 ? -24.169 -16.898 23.156 1.00 90.19 111 GLU A O 1
ATOM 901 N N . TYR A 1 112 ? -26.244 -17.341 22.456 1.00 92.06 112 TYR A N 1
ATOM 902 C CA . TYR A 1 112 ? -26.876 -16.947 23.718 1.00 92.06 112 TYR A CA 1
ATOM 903 C C . TYR A 1 112 ? -26.915 -18.114 24.713 1.00 92.06 112 TYR A C 1
ATOM 905 O O . TYR A 1 112 ? -27.502 -19.158 24.438 1.00 92.06 112 TYR A O 1
ATOM 913 N N . GLY A 1 113 ? -26.360 -17.896 25.907 1.00 90.31 113 GLY A N 1
ATOM 914 C CA . GLY A 1 113 ? -26.490 -18.790 27.057 1.00 90.31 113 GLY A CA 1
ATOM 915 C C . GLY A 1 113 ? -27.116 -18.077 28.257 1.00 90.31 113 GLY A C 1
ATOM 916 O O . GLY A 1 113 ? -26.985 -16.861 28.408 1.00 90.31 113 GLY A O 1
ATOM 917 N N . GLN A 1 114 ? -27.785 -18.837 29.125 1.00 90.75 114 GLN A N 1
ATOM 918 C CA . GLN A 1 114 ? -28.304 -18.352 30.403 1.00 90.75 114 GLN A CA 1
ATOM 919 C C . GLN A 1 114 ? -27.876 -19.296 31.526 1.00 90.75 114 GLN A C 1
ATOM 921 O O . GLN A 1 114 ? -27.967 -20.513 31.388 1.00 90.75 114 GLN A O 1
ATOM 926 N N . LEU A 1 115 ? -27.451 -18.717 32.646 1.00 88.38 115 LEU A N 1
ATOM 927 C CA . LEU A 1 115 ? -27.176 -19.422 33.891 1.00 88.38 115 LEU A CA 1
ATOM 928 C C . LEU A 1 115 ? -28.003 -18.770 35.002 1.00 88.38 115 LEU A C 1
ATOM 930 O O . LEU A 1 115 ? -28.083 -17.542 35.071 1.00 88.38 115 LEU A O 1
ATOM 934 N N . ILE A 1 116 ? -28.643 -19.585 35.839 1.00 88.19 116 ILE A N 1
ATOM 935 C CA . ILE A 1 116 ? -29.375 -19.119 37.020 1.00 88.19 116 ILE A CA 1
ATOM 936 C C . ILE A 1 116 ? -28.399 -19.140 38.197 1.00 88.19 116 ILE A C 1
ATOM 938 O O . ILE A 1 116 ? -27.759 -20.160 38.438 1.00 88.19 116 ILE A O 1
ATOM 942 N N . LEU A 1 117 ? -28.269 -18.014 38.900 1.00 85.94 117 LEU A N 1
ATOM 943 C CA . LEU A 1 117 ? -27.464 -17.925 40.117 1.00 85.94 117 LEU A CA 1
ATOM 944 C C . LEU A 1 117 ? -28.246 -18.525 41.292 1.00 85.94 117 LEU A C 1
ATOM 946 O O . LEU A 1 117 ? -29.444 -18.270 41.435 1.00 85.94 117 LEU A O 1
ATOM 950 N N . GLU A 1 118 ? -27.576 -19.329 42.116 1.00 88.75 118 GLU A N 1
ATOM 951 C CA . GLU A 1 118 ? -28.163 -19.896 43.333 1.00 88.75 118 GLU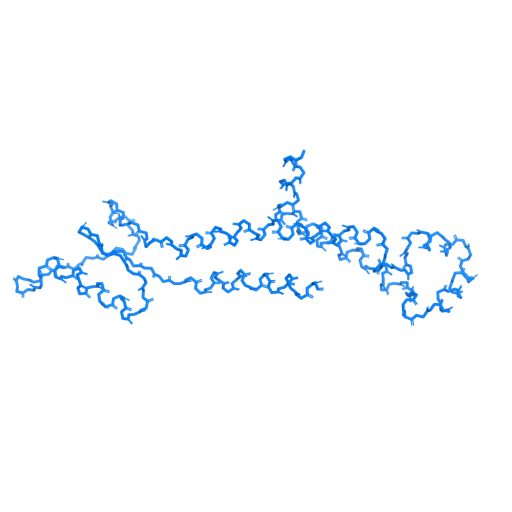 A CA 1
ATOM 952 C C . GLU A 1 118 ? -28.449 -18.800 44.372 1.00 88.75 118 GLU A C 1
ATOM 954 O O . GLU A 1 118 ? -27.823 -17.741 44.371 1.00 88.75 118 GLU A O 1
ATOM 959 N N . SER A 1 119 ? -29.393 -19.042 45.286 1.00 83.44 119 SER A N 1
ATOM 960 C CA . SER A 1 119 ? -29.830 -18.042 46.276 1.00 83.44 119 SER A CA 1
ATOM 961 C C . SER A 1 119 ? -28.754 -17.651 47.300 1.00 83.44 119 SER A C 1
ATOM 963 O O . SER A 1 119 ? -28.865 -16.605 47.929 1.00 83.44 119 SER A O 1
ATOM 965 N N . ASN A 1 120 ? -27.730 -18.485 47.473 1.00 88.44 120 ASN A N 1
ATOM 966 C CA . ASN A 1 120 ? -26.521 -18.235 48.267 1.00 88.44 120 ASN A CA 1
ATOM 967 C C . ASN A 1 120 ? -25.331 -17.754 47.408 1.00 88.44 120 ASN A C 1
ATOM 969 O O . ASN A 1 120 ? -24.217 -17.643 47.918 1.00 88.44 120 ASN A O 1
ATOM 973 N N . GLY A 1 121 ? -25.546 -17.545 46.107 1.00 85.19 121 GLY A N 1
ATOM 974 C CA . GLY A 1 121 ? -24.535 -17.106 45.158 1.00 85.19 121 GLY A CA 1
ATOM 975 C C . GLY A 1 121 ? -24.270 -15.597 45.206 1.00 85.19 121 GLY A C 1
ATOM 976 O O . GLY A 1 121 ? -24.892 -14.873 45.987 1.00 85.19 121 GLY A O 1
ATOM 977 N N . PRO A 1 122 ? -23.346 -15.111 44.359 1.00 87.81 122 PRO A N 1
ATOM 978 C CA . PRO A 1 122 ? -23.049 -13.689 44.258 1.00 87.81 122 PRO A CA 1
ATOM 979 C C . PRO A 1 122 ? -24.276 -12.907 43.786 1.00 87.81 122 PRO A C 1
ATOM 981 O O . PRO A 1 122 ? -25.081 -13.386 42.980 1.00 87.81 122 PRO A O 1
ATOM 984 N N . THR A 1 123 ? -24.387 -11.665 44.244 1.00 90.31 123 THR A N 1
ATOM 985 C CA . THR A 1 123 ? -25.364 -10.717 43.703 1.00 90.31 123 THR A CA 1
ATOM 986 C C . THR A 1 123 ? -25.099 -10.463 42.210 1.00 90.31 123 THR A C 1
ATOM 988 O O . THR A 1 123 ? -23.981 -10.672 41.729 1.00 90.31 123 THR A O 1
ATOM 991 N N . PRO A 1 124 ? -26.090 -9.983 41.431 1.00 88.25 124 PRO A N 1
ATOM 992 C CA . PRO A 1 124 ? -25.885 -9.678 40.013 1.00 88.25 124 PRO A CA 1
ATOM 993 C C . PRO A 1 124 ? -24.718 -8.715 39.752 1.00 88.25 124 PRO A C 1
ATOM 995 O O . PRO A 1 124 ? -24.009 -8.855 38.758 1.00 88.25 124 PRO A O 1
ATOM 998 N N . GLU A 1 125 ? -24.498 -7.755 40.648 1.00 89.88 125 GLU A N 1
ATOM 999 C CA . GLU A 1 125 ? -23.410 -6.779 40.556 1.00 89.88 125 GLU A CA 1
ATOM 1000 C C . GLU A 1 125 ? -22.046 -7.429 40.824 1.00 89.88 125 GLU A C 1
ATOM 1002 O O . GLU A 1 125 ? -21.113 -7.247 40.039 1.00 89.88 125 GLU A O 1
ATOM 1007 N N . GLU A 1 126 ? -21.939 -8.258 41.866 1.00 91.50 126 GLU A N 1
ATOM 1008 C CA . GLU A 1 126 ? -20.726 -9.030 42.167 1.00 91.50 126 GLU A CA 1
ATOM 1009 C C . GLU A 1 126 ? -20.382 -10.001 41.032 1.00 91.50 126 GLU A C 1
ATOM 1011 O O . GLU A 1 126 ? -19.229 -10.074 40.604 1.00 91.50 126 GLU A O 1
ATOM 1016 N N . ALA A 1 127 ? -21.390 -10.676 40.471 1.00 91.75 127 ALA A N 1
ATOM 1017 C CA . ALA A 1 127 ? -21.217 -11.584 39.343 1.00 91.75 127 ALA A CA 1
ATOM 1018 C C . ALA A 1 127 ? -20.655 -10.865 38.102 1.00 91.75 127 ALA A C 1
ATOM 1020 O O . ALA A 1 127 ? -19.790 -11.409 37.412 1.00 91.75 127 ALA A O 1
ATOM 1021 N N . LEU A 1 128 ? -21.100 -9.633 37.824 1.00 93.19 128 LEU A N 1
ATOM 1022 C CA . LEU A 1 128 ? -20.559 -8.817 36.731 1.00 93.19 128 LEU A CA 1
ATOM 1023 C C . LEU A 1 128 ? -19.105 -8.403 36.991 1.00 93.19 128 LEU A C 1
ATOM 1025 O O . LEU A 1 128 ? -18.277 -8.480 36.081 1.00 93.19 128 LEU A O 1
ATOM 1029 N N . VAL A 1 129 ? -18.776 -7.999 38.219 1.00 94.25 129 VAL A N 1
ATOM 1030 C CA . VAL A 1 129 ? -17.405 -7.632 38.603 1.00 94.25 129 VAL A CA 1
ATOM 1031 C C . VAL A 1 129 ? -16.458 -8.829 38.480 1.00 94.25 129 VAL A C 1
ATOM 1033 O O . VAL A 1 129 ? -15.352 -8.698 37.948 1.00 94.25 129 VAL A O 1
ATOM 1036 N N . ASP A 1 130 ? -16.879 -10.011 38.922 1.00 93.31 130 ASP A N 1
ATOM 1037 C CA . ASP A 1 130 ? -16.057 -11.218 38.839 1.00 93.31 130 ASP A CA 1
ATOM 1038 C C . ASP A 1 130 ? -15.911 -11.726 37.401 1.00 93.31 130 ASP A C 1
ATOM 1040 O O . ASP A 1 130 ? -14.807 -12.106 36.991 1.00 93.31 130 ASP A O 1
ATOM 1044 N N . ALA A 1 131 ? -16.972 -11.634 36.593 1.00 93.00 131 ALA A N 1
ATOM 1045 C CA . ALA A 1 131 ? -16.891 -11.883 35.157 1.00 93.00 131 ALA A CA 1
ATOM 1046 C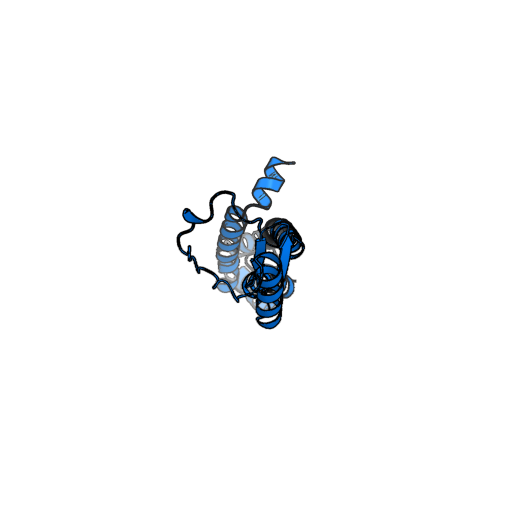 C . ALA A 1 131 ? -15.883 -10.939 34.481 1.00 93.00 131 ALA A C 1
ATOM 1048 O O . ALA A 1 131 ? -15.058 -11.389 33.683 1.00 93.00 131 ALA A O 1
ATOM 1049 N N . GLU A 1 132 ? -15.882 -9.648 34.834 1.00 95.25 132 GLU A N 1
ATOM 1050 C CA . GLU A 1 132 ? -14.911 -8.686 34.308 1.00 95.25 132 GLU A CA 1
ATOM 1051 C C . GLU A 1 132 ? -13.466 -9.084 34.655 1.00 95.25 132 GLU A C 1
ATOM 1053 O O . GLU A 1 132 ? -12.595 -9.085 33.780 1.00 95.25 132 GLU A O 1
ATOM 1058 N N . LYS A 1 133 ? -13.200 -9.470 35.911 1.00 95.56 133 LYS A N 1
ATOM 1059 C CA . LYS A 1 133 ? -11.866 -9.916 36.355 1.00 95.56 133 LYS A CA 1
ATOM 1060 C C . LYS A 1 133 ? -11.391 -11.143 35.579 1.00 95.56 133 LYS A C 1
ATOM 1062 O O . LYS A 1 133 ? -10.239 -11.180 35.139 1.00 95.56 133 LYS A O 1
ATOM 1067 N N . LEU A 1 134 ? -12.263 -12.137 35.401 1.00 95.25 134 LEU A N 1
ATOM 1068 C CA . LEU A 1 134 ? -11.955 -13.353 34.645 1.00 95.25 134 LEU A CA 1
ATOM 1069 C C . LEU A 1 134 ? -11.615 -13.023 33.188 1.00 95.25 134 LEU A C 1
ATOM 1071 O O . LEU A 1 134 ? -10.578 -13.451 32.681 1.00 95.25 134 LEU A O 1
ATOM 1075 N N . LEU A 1 135 ? -12.432 -12.192 32.543 1.00 94.81 135 LEU A N 1
ATOM 1076 C CA . LEU A 1 135 ? -12.221 -11.758 31.163 1.00 94.81 135 LEU A CA 1
ATOM 1077 C C . LEU A 1 135 ? -10.911 -10.968 31.000 1.00 94.81 135 LEU A C 1
ATOM 1079 O O . LEU A 1 135 ? -10.138 -11.252 30.079 1.00 94.81 135 LEU A O 1
ATOM 1083 N N . LYS A 1 136 ? -10.600 -10.045 31.922 1.00 94.06 136 LYS A N 1
ATOM 1084 C CA . LYS A 1 136 ? -9.309 -9.330 31.950 1.00 94.06 136 LYS A CA 1
ATOM 1085 C C . LYS A 1 136 ? -8.132 -10.300 32.066 1.00 94.06 136 LYS A C 1
ATOM 1087 O O . LYS A 1 136 ? -7.168 -10.179 31.311 1.00 94.06 136 LYS A O 1
ATOM 1092 N N . LYS A 1 137 ? -8.218 -11.300 32.954 1.00 95.56 137 LYS A N 1
ATOM 1093 C CA . LYS A 1 137 ? -7.175 -12.329 33.126 1.00 95.56 137 LYS A CA 1
ATOM 1094 C C . LYS A 1 137 ? -6.967 -13.158 31.855 1.00 95.56 137 LYS A C 1
ATOM 1096 O O . LYS A 1 137 ? -5.840 -13.529 31.541 1.00 95.56 137 LYS A O 1
ATOM 1101 N N . SER A 1 138 ? -8.028 -13.400 31.090 1.00 92.88 138 SER A N 1
ATOM 1102 C CA . SER A 1 138 ? -7.968 -14.066 29.784 1.00 92.88 138 SER A CA 1
ATOM 1103 C C . SER A 1 138 ? -7.529 -13.148 28.629 1.00 92.88 138 SER A C 1
ATOM 1105 O O . SER A 1 138 ? -7.549 -13.571 27.471 1.00 92.88 138 SER A O 1
ATOM 1107 N N . GLY A 1 139 ? -7.113 -11.908 28.908 1.00 90.69 139 GLY A N 1
ATOM 1108 C CA . GLY A 1 139 ? -6.578 -10.969 27.919 1.00 90.69 139 GLY A CA 1
ATOM 1109 C C . GLY A 1 139 ? -7.637 -10.269 27.065 1.00 90.69 139 GLY A C 1
ATOM 1110 O O . GLY A 1 139 ? -7.319 -9.809 25.966 1.00 90.69 139 GLY A O 1
ATOM 1111 N N . TYR A 1 140 ? -8.889 -10.217 27.524 1.00 93.19 140 TYR A N 1
ATOM 1112 C CA . TYR A 1 140 ? -9.929 -9.410 26.888 1.00 93.19 140 TYR A CA 1
ATOM 1113 C C . TYR A 1 140 ? -9.826 -7.953 27.335 1.00 93.19 140 TYR A C 1
ATOM 1115 O O . TYR A 1 140 ? -9.523 -7.654 28.491 1.00 93.19 140 TYR A O 1
ATOM 1123 N N . ARG A 1 141 ? -10.140 -7.035 26.420 1.00 91.38 141 ARG A N 1
ATOM 1124 C CA . ARG A 1 141 ? -10.491 -5.661 26.781 1.00 91.38 141 ARG A CA 1
ATOM 1125 C C . ARG A 1 141 ? -11.925 -5.684 27.275 1.00 91.38 141 ARG A C 1
ATOM 1127 O O . ARG A 1 141 ? -12.790 -6.194 26.567 1.00 91.38 141 ARG A O 1
ATOM 1134 N N . THR A 1 142 ? -12.170 -5.140 28.457 1.00 94.00 142 THR A N 1
ATOM 1135 C CA . THR A 1 142 ? -13.501 -5.135 29.064 1.00 94.00 142 THR A CA 1
ATOM 1136 C C . THR A 1 142 ? -13.976 -3.721 29.343 1.00 94.00 142 THR A C 1
ATOM 1138 O O . THR A 1 142 ? -13.177 -2.799 29.509 1.00 94.00 142 THR A O 1
ATOM 1141 N N . GLU A 1 143 ? -15.289 -3.560 29.407 1.00 94.06 143 GLU A N 1
ATOM 1142 C CA . GLU A 1 143 ? -15.931 -2.357 29.914 1.00 94.06 143 GLU A CA 1
ATOM 1143 C C . GLU A 1 143 ? -17.164 -2.771 30.710 1.00 94.06 143 GLU A C 1
ATOM 1145 O O . GLU A 1 143 ? -18.129 -3.313 30.159 1.00 94.06 143 GLU A O 1
ATOM 1150 N N . LEU A 1 144 ? -17.098 -2.538 32.019 1.00 92.56 144 LEU A N 1
ATOM 1151 C CA . LEU A 1 144 ? -18.230 -2.678 32.921 1.00 92.56 144 LEU A CA 1
ATOM 1152 C C . LEU A 1 144 ? -19.172 -1.485 32.738 1.00 92.56 144 LEU A C 1
ATOM 1154 O O . LEU A 1 144 ? -18.742 -0.332 32.693 1.00 92.56 144 LEU A O 1
ATOM 1158 N N . ARG A 1 145 ? -20.462 -1.773 32.615 1.00 90.94 145 ARG A N 1
ATOM 1159 C CA . ARG A 1 145 ? -21.544 -0.796 32.488 1.00 90.94 145 ARG A CA 1
ATOM 1160 C C . ARG A 1 145 ? -22.707 -1.235 33.365 1.00 90.94 145 ARG A C 1
ATOM 1162 O O . ARG A 1 145 ? -22.793 -2.411 33.716 1.00 90.94 145 ARG A O 1
ATOM 1169 N N . ASP A 1 146 ? -23.635 -0.326 33.639 1.00 86.62 146 ASP A N 1
ATOM 1170 C CA . ASP A 1 146 ? -24.819 -0.638 34.441 1.00 86.62 146 ASP A CA 1
ATOM 1171 C C . ASP A 1 146 ? -25.582 -1.833 33.843 1.00 86.62 146 ASP A C 1
ATOM 1173 O O . ASP A 1 146 ? -26.147 -1.763 32.747 1.00 86.62 146 ASP A O 1
ATOM 1177 N N . GLY A 1 147 ? -25.524 -2.967 34.546 1.00 88.94 147 GLY A N 1
ATOM 1178 C CA . GLY A 1 147 ? -26.187 -4.216 34.173 1.00 88.94 147 GLY A CA 1
ATOM 1179 C C . GLY A 1 147 ? -25.498 -5.076 33.104 1.00 88.94 147 GLY A C 1
ATOM 1180 O O . GLY A 1 147 ? -26.114 -6.038 32.649 1.00 88.94 147 GLY A O 1
ATOM 1181 N N . SER A 1 148 ? -24.262 -4.782 32.666 1.00 92.69 148 SER A N 1
ATOM 1182 C CA . SER A 1 148 ? -23.530 -5.683 31.752 1.00 92.69 148 SER A CA 1
ATOM 1183 C C . SER A 1 148 ? -22.017 -5.448 31.683 1.00 92.69 148 SER A C 1
ATOM 1185 O O . SER A 1 148 ? -21.532 -4.337 31.878 1.00 92.69 148 SER A O 1
ATOM 1187 N N . VAL A 1 149 ? -21.271 -6.491 31.309 1.00 93.31 149 VAL A N 1
ATOM 1188 C CA . VAL A 1 149 ? -19.854 -6.408 30.921 1.00 93.31 149 VAL A CA 1
ATOM 1189 C C . VAL A 1 149 ? -19.732 -6.664 29.425 1.00 93.31 149 VAL A C 1
ATOM 1191 O O . VAL A 1 149 ? -20.107 -7.730 28.941 1.00 93.31 149 VAL A O 1
ATOM 1194 N N . GLY A 1 150 ? -19.184 -5.695 28.692 1.00 92.69 150 GLY A N 1
ATOM 1195 C CA . GLY A 1 150 ? -18.722 -5.904 27.321 1.00 92.69 150 GLY A CA 1
ATOM 1196 C C . GLY A 1 150 ? -17.282 -6.408 27.327 1.00 92.69 150 GLY A C 1
ATOM 1197 O O . GLY A 1 150 ? -16.462 -5.892 28.085 1.00 92.69 150 GLY A O 1
ATOM 1198 N N . ALA A 1 151 ? -16.958 -7.388 26.484 1.00 92.81 151 ALA A N 1
ATOM 1199 C CA . ALA A 1 151 ? -15.601 -7.909 26.347 1.00 92.81 151 ALA A CA 1
ATOM 1200 C C . ALA A 1 151 ? -15.253 -8.186 24.884 1.00 92.81 151 ALA A C 1
ATOM 1202 O O . ALA A 1 151 ? -16.059 -8.738 24.140 1.00 92.81 151 ALA A O 1
ATOM 1203 N N . GLU A 1 152 ? -14.040 -7.824 24.475 1.00 92.06 152 GLU A N 1
ATOM 1204 C CA . GLU A 1 152 ? -13.544 -8.064 23.120 1.00 92.06 152 GLU A CA 1
ATOM 1205 C C . GLU A 1 152 ? -12.052 -8.421 23.106 1.00 92.06 152 GLU A C 1
ATOM 1207 O O . GLU A 1 152 ? -11.262 -7.984 23.948 1.00 92.06 152 GLU A O 1
ATOM 1212 N N . ARG A 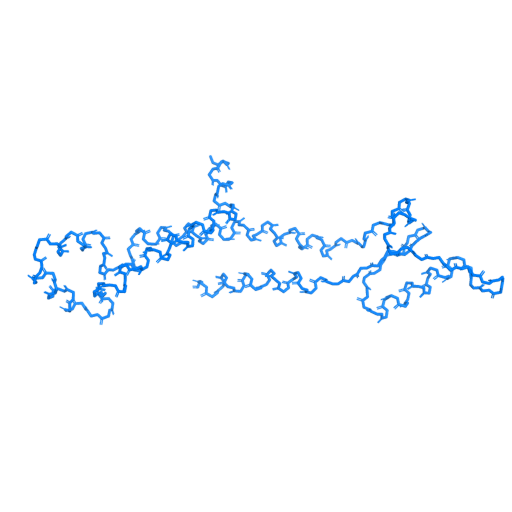1 153 ? -11.658 -9.228 22.121 1.00 88.25 153 ARG A N 1
ATOM 1213 C CA . ARG A 1 153 ? -10.274 -9.613 21.825 1.00 88.25 153 ARG A CA 1
ATOM 1214 C C . ARG A 1 153 ? -10.172 -9.923 20.326 1.00 88.25 153 ARG A C 1
ATOM 1216 O O . ARG A 1 153 ? -11.186 -10.148 19.678 1.00 88.25 153 ARG A O 1
ATOM 1223 N N . GLY A 1 154 ? -8.956 -9.960 19.775 1.00 82.81 154 GLY A N 1
ATOM 1224 C CA . GLY A 1 154 ? -8.719 -10.460 18.407 1.00 82.81 154 GLY A CA 1
ATOM 1225 C C . GLY A 1 154 ? -8.118 -9.455 17.423 1.00 82.81 154 GLY A C 1
ATOM 1226 O O . GLY A 1 154 ? -7.898 -9.792 16.264 1.00 82.81 154 GLY A O 1
ATOM 1227 N N . TYR A 1 155 ? -7.765 -8.255 17.878 1.00 81.38 155 TYR A N 1
ATOM 1228 C CA . TYR A 1 155 ? -7.237 -7.195 17.015 1.00 81.38 155 TYR A CA 1
ATOM 1229 C C . TYR A 1 155 ? -5.842 -7.450 16.418 1.00 81.38 155 TYR A C 1
ATOM 1231 O O . TYR A 1 155 ? -5.459 -6.793 15.453 1.00 81.38 155 TYR A O 1
ATOM 1239 N N . VAL A 1 156 ? -5.075 -8.411 16.946 1.00 82.50 156 VAL A N 1
ATOM 1240 C CA . VAL A 1 156 ? -3.707 -8.713 16.474 1.00 82.50 156 VAL A CA 1
ATOM 1241 C C . VAL A 1 156 ? -3.687 -9.092 14.992 1.00 82.50 156 VAL A C 1
ATOM 1243 O O . VAL A 1 156 ? -2.830 -8.618 14.252 1.00 82.50 156 VAL A O 1
ATOM 1246 N N . ARG A 1 157 ? -4.657 -9.897 14.538 1.00 82.50 157 ARG A N 1
ATOM 1247 C CA . ARG A 1 157 ? -4.761 -10.307 13.129 1.00 82.50 157 ARG A CA 1
ATOM 1248 C C . ARG A 1 157 ? -4.977 -9.107 12.209 1.00 82.50 157 ARG A C 1
ATOM 1250 O O . ARG A 1 157 ? -4.403 -9.034 11.128 1.00 82.50 157 ARG A O 1
ATOM 1257 N N . GLU A 1 158 ? -5.806 -8.171 12.649 1.00 83.62 158 GLU A N 1
ATOM 1258 C CA . GLU A 1 158 ? -6.171 -6.988 11.877 1.00 83.62 158 GLU A CA 1
ATOM 1259 C C . GLU A 1 158 ? -5.019 -5.975 11.822 1.00 83.62 158 GLU A C 1
ATOM 1261 O O . GLU A 1 158 ? -4.687 -5.480 10.746 1.00 83.62 158 GLU A O 1
ATOM 1266 N N . ILE A 1 159 ? -4.333 -5.753 12.949 1.00 85.88 159 ILE A N 1
ATOM 1267 C CA . ILE A 1 159 ? -3.109 -4.940 13.016 1.00 85.88 159 ILE A CA 1
ATOM 1268 C C . ILE A 1 159 ? -2.015 -5.545 12.133 1.00 85.88 159 ILE A C 1
ATOM 1270 O O . ILE A 1 159 ? -1.412 -4.830 11.335 1.00 85.88 159 ILE A O 1
ATOM 1274 N N . GLY A 1 160 ? -1.782 -6.857 12.240 1.00 86.50 160 GLY A N 1
ATOM 1275 C CA . GLY A 1 160 ? -0.779 -7.563 11.446 1.00 86.50 160 GLY A CA 1
ATOM 1276 C C . GLY A 1 160 ? -1.029 -7.425 9.946 1.00 86.50 160 GLY A C 1
ATOM 1277 O O . GLY A 1 160 ? -0.101 -7.145 9.194 1.00 86.50 160 GLY A O 1
ATOM 1278 N N . ASN A 1 161 ? -2.292 -7.519 9.518 1.00 87.06 161 ASN A N 1
ATOM 1279 C CA . ASN A 1 161 ? -2.658 -7.303 8.123 1.00 87.06 161 ASN A CA 1
ATOM 1280 C C . ASN A 1 161 ? -2.281 -5.891 7.646 1.00 87.06 161 ASN A C 1
ATOM 1282 O O . ASN A 1 161 ? -1.686 -5.732 6.586 1.00 87.06 161 ASN A O 1
ATOM 1286 N N . ILE A 1 162 ? -2.580 -4.854 8.428 1.00 85.88 162 ILE A N 1
ATOM 1287 C CA . ILE A 1 162 ? -2.262 -3.468 8.057 1.00 85.88 162 ILE A CA 1
ATOM 1288 C C . ILE A 1 162 ? -0.750 -3.241 8.029 1.00 85.88 162 ILE A C 1
ATOM 1290 O O . ILE A 1 162 ? -0.237 -2.681 7.062 1.00 85.88 162 ILE A O 1
ATOM 1294 N N . LEU A 1 163 ? -0.036 -3.703 9.059 1.00 88.38 163 LEU A N 1
ATOM 1295 C CA . LEU A 1 163 ? 1.421 -3.597 9.139 1.00 88.38 163 LEU A CA 1
ATOM 1296 C C . LEU A 1 163 ? 2.103 -4.297 7.966 1.00 88.38 163 LEU A C 1
ATOM 1298 O O . LEU A 1 163 ? 3.038 -3.737 7.410 1.00 88.38 163 LEU A O 1
ATOM 1302 N N . PHE A 1 164 ? 1.610 -5.463 7.542 1.00 87.44 164 PHE A N 1
ATOM 1303 C CA . PHE A 1 164 ? 2.120 -6.153 6.359 1.00 87.44 164 PHE A CA 1
ATOM 1304 C C . PHE A 1 164 ? 2.024 -5.279 5.103 1.00 87.44 164 PHE A C 1
ATOM 1306 O O . PHE A 1 164 ? 3.002 -5.132 4.375 1.00 87.44 164 PHE A O 1
ATOM 1313 N N . HIS A 1 165 ? 0.876 -4.638 4.875 1.00 85.38 165 HIS A N 1
ATOM 1314 C CA . HIS A 1 165 ? 0.691 -3.771 3.710 1.00 85.38 165 HIS A CA 1
ATOM 1315 C C . HIS A 1 165 ? 1.571 -2.513 3.772 1.00 85.38 165 HIS A C 1
ATOM 1317 O O . HIS A 1 165 ? 2.128 -2.110 2.753 1.00 85.38 165 HIS A O 1
ATOM 1323 N N . PHE A 1 166 ? 1.727 -1.899 4.951 1.00 87.62 166 PHE A N 1
ATOM 1324 C CA . PHE A 1 166 ? 2.652 -0.773 5.128 1.00 87.62 166 PHE A CA 1
ATOM 1325 C C . PHE A 1 166 ? 4.119 -1.204 4.996 1.00 87.62 166 PHE A C 1
ATOM 1327 O O . PHE A 1 166 ? 4.922 -0.447 4.463 1.00 87.62 166 PHE A O 1
ATOM 1334 N N . GLY A 1 167 ? 4.467 -2.416 5.430 1.00 88.62 167 GLY A N 1
ATOM 1335 C CA . GLY A 1 167 ? 5.796 -2.997 5.248 1.00 88.62 167 GLY A CA 1
ATOM 1336 C C . GLY A 1 167 ? 6.110 -3.248 3.776 1.00 88.62 167 GLY A C 1
ATOM 1337 O O . GLY A 1 167 ? 7.176 -2.864 3.312 1.00 88.62 167 GLY A O 1
ATOM 1338 N N . LEU A 1 168 ? 5.157 -3.797 3.016 1.00 85.00 168 LEU A N 1
ATOM 1339 C CA . LEU A 1 168 ? 5.291 -3.970 1.568 1.00 85.00 168 LEU A CA 1
ATOM 1340 C C . LEU A 1 168 ? 5.474 -2.624 0.855 1.00 85.00 168 LEU A C 1
ATOM 1342 O O . LEU A 1 168 ? 6.330 -2.505 -0.013 1.00 85.00 168 LEU A O 1
ATOM 1346 N N . LEU A 1 169 ? 4.722 -1.598 1.262 1.00 84.62 169 LEU A N 1
ATOM 1347 C CA . LEU A 1 169 ? 4.930 -0.233 0.778 1.00 84.62 169 LEU A CA 1
ATOM 1348 C C . LEU A 1 169 ? 6.345 0.273 1.107 1.00 84.62 169 LEU A C 1
ATOM 1350 O O . LEU A 1 169 ? 6.962 0.908 0.263 1.00 84.62 169 LEU A O 1
ATOM 1354 N N . GLY A 1 170 ? 6.855 -0.019 2.306 1.00 84.62 170 GLY A N 1
ATOM 1355 C CA . GLY A 1 170 ? 8.203 0.360 2.730 1.00 84.62 170 GLY A CA 1
ATOM 1356 C C . GLY A 1 170 ? 9.326 -0.348 1.972 1.00 84.62 170 GLY A C 1
ATOM 1357 O O . GLY A 1 170 ? 10.369 0.250 1.790 1.00 84.62 170 GLY A O 1
ATOM 1358 N N . VAL A 1 171 ? 9.118 -1.583 1.504 1.00 85.25 171 VAL A N 1
ATOM 1359 C CA . VAL A 1 171 ? 10.091 -2.308 0.658 1.00 85.25 171 VAL A CA 1
ATOM 1360 C C . VAL A 1 171 ? 10.147 -1.743 -0.764 1.00 85.25 171 VAL A C 1
ATOM 1362 O O . VAL A 1 171 ? 11.163 -1.864 -1.439 1.00 85.25 171 VAL A O 1
ATOM 1365 N N . ILE A 1 172 ? 9.041 -1.168 -1.237 1.00 77.00 172 ILE A N 1
ATOM 1366 C CA . ILE A 1 172 ? 8.939 -0.590 -2.581 1.00 77.00 172 ILE A CA 1
ATOM 1367 C C . ILE A 1 172 ? 9.667 0.769 -2.670 1.00 77.00 172 ILE A C 1
ATOM 1369 O O . ILE A 1 172 ? 10.046 1.174 -3.766 1.00 77.00 172 ILE A O 1
ATOM 1373 N N . VAL A 1 173 ? 9.870 1.460 -1.542 1.00 69.25 173 VAL A N 1
ATOM 1374 C CA . VAL A 1 173 ? 10.585 2.751 -1.441 1.00 69.25 173 VAL A CA 1
ATOM 1375 C C . VAL A 1 173 ? 12.068 2.526 -1.185 1.00 69.25 173 VAL A C 1
ATOM 1377 O O . VAL A 1 173 ? 12.867 3.216 -1.854 1.00 69.25 173 VAL A O 1
#

Sequence (173 aa):
MRFFWRQLTSMRTALMLLLLLAVAAVPGSLFPQRRAGADVVETWIDDNPTIGPILDFLGMFDVYSSVWFSAIYLLLFVSLVGCLWPRGKQHFKTLRQPPARTPRNLKRLPEYGQLILESNGPTPEEALVDAEKLLKKSGYRTELRDGSVGAERGYVREIGNILFHFGLLGVIV

Foldseek 3Di:
DVVVLVLLQDPVNLVVLVVVLVVLCVLVVVDAAVVVPVVRLVVVCVVVVPCSVVCVVVCSNPSCPDPVSVVSVVSSLSNLCSNLVVLVVVLVVVVPDAFDDDDPCQVPDPPDDDDDADPPGDDQVVVQVVVQVVLVVVVWRWDDDVRHIGTDDDCPVVVVVSVVSVVVSVVSD

Secondary structure (DSSP, 8-state):
-HHHHHHHT-HHHHHHHHHHHHHHHTHHHHS--TTT-HHHHHHHHHH-TTTHHHHHHTTTTSGGGSHHHHHHHHHHHHHHHHHHHHHHHHHHHHHHSPPPPPPS-GGGSTT----PPPTTS--HHHHHHHHHHHHHHTT-EEEEETTEEEEE--HHHHHHHHHHHHHHHHHH-